Protein AF-H8LNH5-F1 (afdb_monomer)

Secondary structure (DSSP, 8-state):
-HHHHHHHHHHHHT-TTEEEEEEEESSBTTBSSTT-EEEEEEEPPGGGS--HHHHHHHHHHHHTT-TT------PPPSS--S----SSSS------S-HHHHHHHHHHHHHHHTTSTT--S----------

Structure (mmCIF, N/CA/C/O backbone):
data_AF-H8LNH5-F1
#
_entry.id   AF-H8LNH5-F1
#
loop_
_atom_site.group_PDB
_atom_site.id
_atom_site.type_symbol
_atom_site.label_atom_id
_atom_site.label_alt_id
_atom_site.label_comp_id
_atom_site.label_asym_id
_atom_site.label_entity_id
_atom_site.label_seq_id
_atom_site.pdbx_PDB_ins_code
_atom_site.Cartn_x
_atom_site.Cartn_y
_atom_site.Cartn_z
_atom_site.occupancy
_atom_site.B_iso_or_equiv
_atom_site.auth_seq_id
_atom_site.auth_comp_id
_atom_site.auth_asym_id
_atom_site.auth_atom_id
_atom_site.pdbx_PDB_model_num
ATOM 1 N N . MET A 1 1 ? -1.003 16.067 -5.223 1.00 72.50 1 MET A N 1
ATOM 2 C CA . MET A 1 1 ? -0.601 15.120 -4.152 1.00 72.50 1 MET A CA 1
ATOM 3 C C . MET A 1 1 ? -1.179 15.426 -2.766 1.00 72.50 1 MET A C 1
ATOM 5 O O . MET A 1 1 ? -1.704 14.512 -2.143 1.00 72.50 1 MET A O 1
ATOM 9 N N . VAL A 1 2 ? -1.055 16.650 -2.228 1.00 74.12 2 VAL A N 1
ATOM 10 C CA . VAL A 1 2 ? -1.511 16.959 -0.851 1.00 74.12 2 VAL A CA 1
ATOM 11 C C . VAL A 1 2 ? -3.038 16.883 -0.707 1.00 74.12 2 VAL A C 1
ATOM 13 O O . VAL A 1 2 ? -3.531 16.335 0.274 1.00 74.12 2 VAL A O 1
ATOM 16 N N . GLN A 1 3 ? -3.793 17.378 -1.693 1.00 77.56 3 GLN A N 1
ATOM 17 C CA . GLN A 1 3 ? -5.263 17.349 -1.668 1.00 77.56 3 GLN A CA 1
ATOM 18 C C . GLN A 1 3 ? -5.805 15.920 -1.759 1.00 77.56 3 GLN A C 1
ATOM 20 O O . GLN A 1 3 ? -6.733 15.535 -1.055 1.00 77.56 3 GLN A O 1
ATOM 25 N N . GLU A 1 4 ? -5.185 15.110 -2.599 1.00 81.62 4 GLU A N 1
ATOM 26 C CA . GLU A 1 4 ? -5.549 13.729 -2.847 1.00 81.62 4 GLU A CA 1
ATOM 27 C C . GLU A 1 4 ? -5.214 12.864 -1.615 1.00 81.62 4 GLU A C 1
ATOM 29 O O . GLU A 1 4 ? -6.006 12.021 -1.195 1.00 81.62 4 GLU A O 1
ATOM 34 N N . GLN A 1 5 ? -4.098 13.138 -0.932 1.00 77.94 5 GLN A N 1
ATOM 35 C CA . GLN A 1 5 ? -3.768 12.484 0.338 1.00 77.94 5 GLN A CA 1
ATOM 36 C C . GLN A 1 5 ? -4.694 12.910 1.491 1.00 77.94 5 GLN A C 1
ATOM 38 O O . GLN A 1 5 ? -4.969 12.105 2.389 1.00 77.94 5 GLN A O 1
ATOM 43 N N . GLN A 1 6 ? -5.238 14.131 1.456 1.00 82.56 6 GLN A N 1
ATOM 44 C CA . GLN A 1 6 ? -6.265 14.565 2.404 1.00 82.56 6 GLN A CA 1
ATOM 45 C C . GLN A 1 6 ? -7.566 13.772 2.222 1.00 82.56 6 GLN A C 1
ATOM 47 O O . GLN A 1 6 ? -8.120 13.293 3.205 1.00 82.56 6 GLN A O 1
ATOM 52 N N . GLN A 1 7 ? -7.993 13.523 0.979 1.00 83.38 7 GLN A N 1
ATOM 53 C CA . GLN A 1 7 ? -9.172 12.688 0.701 1.00 83.38 7 GLN A CA 1
ATOM 54 C C . GLN A 1 7 ? -9.025 11.272 1.273 1.00 83.38 7 GLN A C 1
ATOM 56 O O . GLN A 1 7 ? -9.971 10.724 1.840 1.00 83.38 7 GLN A O 1
ATOM 61 N N . VAL A 1 8 ? -7.829 10.683 1.171 1.00 84.50 8 VAL A N 1
ATOM 62 C CA . VAL A 1 8 ? -7.539 9.381 1.794 1.00 84.50 8 VAL A CA 1
ATOM 63 C C . VAL A 1 8 ? -7.639 9.483 3.317 1.00 84.50 8 VAL A C 1
ATOM 65 O O . VAL A 1 8 ? -8.266 8.635 3.951 1.00 84.50 8 VAL A O 1
ATOM 68 N N . SER A 1 9 ? -7.071 10.536 3.905 1.00 85.50 9 SER A N 1
ATOM 69 C CA . SER A 1 9 ? -7.086 10.772 5.355 1.00 85.50 9 SER A CA 1
ATOM 70 C C . SER A 1 9 ? -8.511 10.930 5.902 1.00 85.50 9 SER A C 1
ATOM 72 O O . SER A 1 9 ? -8.837 10.357 6.940 1.00 85.50 9 SER A O 1
ATOM 74 N N . ASP A 1 10 ? -9.399 11.604 5.170 1.00 87.12 10 ASP A N 1
ATOM 75 C CA . ASP A 1 10 ? -10.804 11.781 5.556 1.00 87.12 10 ASP A CA 1
ATOM 76 C C . ASP A 1 10 ? -11.577 10.451 5.575 1.00 87.12 10 ASP A C 1
ATOM 78 O O . ASP A 1 10 ? -12.453 10.235 6.418 1.00 87.12 10 ASP A O 1
ATOM 82 N N . VAL A 1 11 ? -11.252 9.527 4.663 1.00 86.75 11 VAL A N 1
ATOM 83 C CA . VAL A 1 11 ? -11.821 8.168 4.655 1.00 86.75 11 VAL A CA 1
ATOM 84 C C . VAL A 1 11 ? -11.320 7.357 5.851 1.00 86.75 11 VAL A C 1
ATOM 86 O O . VAL A 1 11 ? -12.099 6.605 6.445 1.00 86.75 11 VAL A O 1
ATOM 89 N N . LEU A 1 12 ? -10.046 7.516 6.222 1.00 86.94 12 LEU A N 1
ATOM 90 C CA . LEU A 1 12 ? -9.448 6.838 7.374 1.00 86.94 12 LEU A CA 1
ATOM 91 C C . LEU A 1 12 ? -10.035 7.345 8.697 1.00 86.94 12 LEU A C 1
ATOM 93 O O . LEU A 1 12 ? -10.412 6.529 9.535 1.00 86.94 12 LEU A O 1
ATOM 97 N N . LEU A 1 13 ? -10.212 8.661 8.851 1.00 87.38 13 LEU A N 1
ATOM 98 C CA . LEU A 1 13 ? -10.825 9.273 10.040 1.00 87.38 13 LEU A CA 1
ATOM 99 C C . LEU A 1 13 ? -12.251 8.772 10.306 1.00 87.38 13 LEU A C 1
ATOM 101 O O . LEU A 1 13 ? -12.667 8.644 11.453 1.00 87.38 13 LEU A O 1
ATOM 105 N N . LYS A 1 14 ? -13.007 8.458 9.249 1.00 88.69 14 LYS A N 1
ATOM 106 C CA . LYS A 1 14 ? -14.380 7.937 9.355 1.00 88.69 14 LYS A CA 1
ATOM 107 C C . LYS A 1 14 ? -14.445 6.439 9.680 1.00 88.69 14 LYS A C 1
ATOM 109 O O . LYS A 1 14 ? -15.544 5.904 9.820 1.00 88.69 14 LYS A O 1
ATOM 114 N N . ASN A 1 15 ? -13.317 5.728 9.743 1.00 87.31 15 ASN A N 1
ATOM 115 C CA . ASN A 1 15 ? -13.309 4.291 10.007 1.00 87.31 15 ASN A CA 1
ATOM 116 C C . ASN A 1 15 ? -13.227 4.008 11.520 1.00 87.31 15 ASN A C 1
ATOM 118 O O . ASN A 1 15 ? -12.192 4.275 12.128 1.00 87.31 15 ASN A O 1
ATOM 122 N N . PRO A 1 16 ? -14.254 3.389 12.139 1.00 90.06 16 PRO A N 1
ATOM 123 C CA . PRO A 1 16 ? -14.275 3.158 13.584 1.00 90.06 16 PRO A CA 1
ATOM 124 C C . PRO A 1 16 ? -13.214 2.162 14.076 1.00 90.06 16 PRO A C 1
ATOM 126 O O . PRO A 1 16 ? -12.973 2.108 15.280 1.00 90.06 16 PRO A O 1
ATOM 129 N N . ASN A 1 17 ? -12.588 1.387 13.181 1.00 90.88 17 ASN A N 1
ATOM 130 C CA . ASN A 1 17 ? -11.559 0.395 13.515 1.00 90.88 17 ASN A CA 1
ATOM 131 C C . ASN A 1 17 ? -10.144 0.992 13.640 1.00 90.88 17 ASN A C 1
ATOM 133 O O . ASN A 1 17 ? -9.224 0.295 14.078 1.00 90.88 17 ASN A O 1
ATOM 137 N N . ILE A 1 18 ? -9.958 2.243 13.212 1.00 91.12 18 ILE A N 1
ATOM 138 C CA . ILE A 1 18 ? -8.672 2.946 13.227 1.00 91.12 18 ILE A CA 1
ATOM 139 C C . ILE A 1 18 ? -8.558 3.734 14.531 1.00 91.12 18 ILE A C 1
ATOM 141 O O . ILE A 1 18 ? -9.519 4.367 14.964 1.00 91.12 18 ILE A O 1
ATOM 145 N N . ASP A 1 19 ? -7.393 3.651 15.166 1.00 91.31 19 ASP A N 1
ATOM 146 C CA . ASP A 1 19 ? -7.063 4.417 16.367 1.00 91.31 19 ASP A CA 1
ATOM 147 C C . ASP A 1 19 ? -6.354 5.721 15.991 1.00 91.31 19 ASP A C 1
ATOM 149 O O . ASP A 1 19 ? -6.793 6.817 16.329 1.00 91.31 19 ASP A O 1
ATOM 153 N N . SER A 1 20 ? -5.289 5.601 15.201 1.00 88.19 20 SER A N 1
ATOM 154 C CA . SER A 1 20 ? -4.485 6.725 14.730 1.00 88.19 20 SER A CA 1
ATOM 155 C C . SER A 1 20 ? -3.842 6.400 13.382 1.00 88.19 20 SER A C 1
ATOM 157 O O . SER A 1 20 ? -3.758 5.242 12.970 1.00 88.19 20 SER A O 1
ATOM 159 N N . PHE A 1 21 ? -3.399 7.420 12.652 1.00 89.44 21 PHE A N 1
ATOM 160 C CA . PHE A 1 21 ? -2.596 7.231 11.447 1.00 89.44 21 PHE A CA 1
ATOM 161 C C . PHE A 1 21 ? -1.570 8.350 11.296 1.00 89.44 21 PHE A C 1
ATOM 163 O O . PHE A 1 21 ? -1.772 9.473 11.752 1.00 89.44 21 PHE A O 1
ATOM 170 N N . PHE A 1 22 ? -0.469 8.034 10.627 1.00 86.75 22 PHE A N 1
ATOM 171 C CA . PHE A 1 22 ? 0.580 8.972 10.259 1.00 86.75 22 PHE A CA 1
ATOM 172 C C . PHE A 1 22 ? 0.657 9.063 8.738 1.00 86.75 22 PHE A C 1
ATOM 174 O O . PHE A 1 22 ? 0.638 8.040 8.058 1.00 86.75 22 PHE A O 1
ATOM 181 N N . SER A 1 23 ? 0.751 10.278 8.204 1.00 85.50 23 SER A N 1
ATOM 182 C CA . SER A 1 23 ? 0.699 10.553 6.768 1.00 85.50 23 SER A CA 1
ATOM 183 C C . SER A 1 23 ? 1.952 11.310 6.337 1.00 85.50 23 SER A C 1
ATOM 185 O O . SER A 1 23 ? 2.259 12.362 6.891 1.00 85.50 23 SER A O 1
ATOM 187 N N . ALA A 1 24 ? 2.671 10.780 5.349 1.00 83.00 24 ALA A N 1
ATOM 188 C CA . ALA A 1 24 ? 3.846 11.408 4.754 1.00 83.00 24 ALA A CA 1
ATOM 189 C C . ALA A 1 24 ? 3.658 11.545 3.240 1.00 83.00 24 ALA A C 1
ATOM 191 O O . ALA A 1 24 ? 3.299 10.572 2.570 1.00 83.00 24 ALA A O 1
ATOM 192 N N . VAL A 1 25 ? 3.910 12.741 2.703 1.00 81.88 25 VAL A N 1
ATOM 193 C CA . VAL A 1 25 ? 3.799 13.069 1.270 1.00 81.88 25 VAL A CA 1
ATOM 194 C C . VAL A 1 25 ? 5.178 13.469 0.754 1.00 81.88 25 VAL A C 1
ATOM 196 O O . VAL A 1 25 ? 5.890 14.208 1.430 1.00 81.88 25 VAL A O 1
ATOM 199 N N . GLY A 1 26 ? 5.542 13.035 -0.449 1.00 76.19 26 GLY A N 1
ATOM 200 C CA . GLY A 1 26 ? 6.811 13.392 -1.074 1.00 76.19 26 GLY A CA 1
ATOM 201 C C . GLY A 1 26 ? 7.981 12.530 -0.601 1.00 76.19 26 GLY A C 1
ATOM 202 O O . GLY A 1 26 ? 7.786 11.501 0.050 1.00 76.19 26 GLY A O 1
ATOM 203 N N . VAL A 1 27 ? 9.199 12.935 -0.970 1.00 71.44 27 VAL A N 1
ATOM 204 C CA . VAL A 1 27 ? 10.431 12.161 -0.745 1.00 71.44 27 VAL A CA 1
ATOM 205 C C . VAL A 1 27 ? 10.655 11.942 0.754 1.00 71.44 27 VAL A C 1
ATOM 207 O O . VAL A 1 27 ? 10.721 12.890 1.531 1.00 71.44 27 VAL A O 1
ATOM 210 N N . SER A 1 28 ? 10.759 10.680 1.167 1.00 71.69 28 SER A N 1
ATOM 211 C CA . SER A 1 28 ? 11.006 10.266 2.554 1.00 71.69 28 SER A CA 1
ATOM 212 C C . SER A 1 28 ? 11.730 8.919 2.565 1.00 71.69 28 SER A C 1
ATOM 214 O O . SER A 1 28 ? 11.867 8.289 1.521 1.00 71.69 28 SER A O 1
ATOM 216 N N . GLY A 1 29 ? 12.137 8.413 3.734 1.00 67.06 29 GLY A N 1
ATOM 217 C CA . GLY A 1 29 ? 12.797 7.100 3.833 1.00 67.06 29 GLY A CA 1
ATOM 218 C C . GLY A 1 29 ? 12.014 5.925 3.215 1.00 67.06 29 GLY A C 1
ATOM 219 O O . GLY A 1 29 ? 12.614 4.902 2.909 1.00 67.06 29 GLY A O 1
ATOM 220 N N . ARG A 1 30 ? 10.694 6.063 3.002 1.00 65.12 30 ARG A N 1
ATOM 221 C CA . ARG A 1 30 ? 9.838 5.065 2.324 1.00 65.12 30 ARG A CA 1
ATOM 222 C C . ARG A 1 30 ? 9.353 5.483 0.930 1.00 65.12 30 ARG A C 1
ATOM 224 O O . ARG A 1 30 ? 8.791 4.652 0.226 1.00 65.12 30 ARG A O 1
ATOM 231 N N . ASN A 1 31 ? 9.542 6.743 0.538 1.00 72.75 31 ASN A N 1
ATOM 232 C CA . ASN A 1 31 ? 9.045 7.295 -0.724 1.00 72.75 31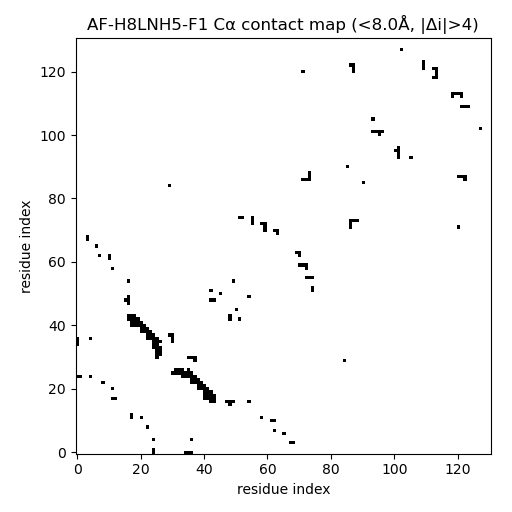 ASN A CA 1
ATOM 233 C C . ASN A 1 31 ? 10.226 7.784 -1.566 1.00 72.75 31 ASN A C 1
ATOM 235 O O . ASN A 1 31 ? 10.888 8.754 -1.199 1.00 72.75 31 ASN A O 1
ATOM 239 N N . SER A 1 32 ? 10.452 7.176 -2.728 1.00 73.75 32 SER A N 1
ATOM 240 C CA . SER A 1 32 ? 11.575 7.542 -3.606 1.00 73.75 32 SER A CA 1
ATOM 241 C C . SER A 1 32 ? 11.265 8.717 -4.540 1.00 73.75 32 SER A C 1
ATOM 243 O O . SER A 1 32 ? 12.159 9.193 -5.231 1.00 73.75 32 SER A O 1
ATOM 245 N N . ALA A 1 33 ? 10.013 9.185 -4.594 1.00 74.94 33 ALA A N 1
ATOM 246 C CA . ALA A 1 33 ? 9.583 10.232 -5.519 1.00 74.94 33 ALA A CA 1
ATOM 247 C C . ALA A 1 33 ? 8.578 11.213 -4.894 1.00 74.94 33 ALA A C 1
ATOM 249 O O . ALA A 1 33 ? 7.837 10.880 -3.969 1.00 74.94 33 ALA A O 1
ATOM 250 N N . VAL A 1 34 ? 8.523 12.428 -5.448 1.00 78.12 34 VAL A N 1
ATOM 251 C CA . VAL A 1 34 ? 7.648 13.524 -4.983 1.00 78.12 34 VAL A CA 1
ATOM 252 C C . VAL A 1 34 ? 6.159 13.211 -5.202 1.00 78.12 34 VAL A C 1
ATOM 254 O O . VAL A 1 34 ? 5.300 13.689 -4.467 1.00 78.12 34 VAL A O 1
ATOM 257 N N . ASN A 1 35 ? 5.846 12.354 -6.177 1.00 78.06 35 ASN A N 1
ATOM 258 C CA . ASN A 1 35 ? 4.493 11.881 -6.473 1.00 78.06 35 ASN A CA 1
ATOM 259 C C . ASN A 1 35 ? 4.084 10.633 -5.666 1.00 78.06 35 ASN A C 1
ATOM 261 O O . ASN A 1 35 ? 3.131 9.948 -6.035 1.00 78.06 35 ASN A O 1
ATOM 265 N N . GLN A 1 36 ? 4.794 10.313 -4.582 1.00 80.31 36 GLN A N 1
ATOM 266 C CA . GLN A 1 36 ? 4.467 9.199 -3.694 1.00 80.31 36 GLN A CA 1
ATOM 267 C C . GLN A 1 36 ? 4.069 9.702 -2.307 1.00 80.31 36 GLN A C 1
ATOM 269 O O . GLN A 1 36 ? 4.583 10.704 -1.812 1.00 80.31 36 GLN A O 1
ATOM 274 N N . GLY A 1 37 ? 3.143 8.981 -1.680 1.00 82.88 37 GLY A N 1
ATOM 275 C CA . GLY A 1 37 ? 2.725 9.194 -0.303 1.00 82.88 37 GLY A CA 1
ATOM 276 C C . GLY A 1 37 ? 2.648 7.859 0.427 1.00 82.88 37 GLY A C 1
ATOM 277 O O . GLY A 1 37 ? 2.291 6.843 -0.169 1.00 82.88 37 GLY A O 1
ATOM 278 N N . THR A 1 38 ? 2.980 7.869 1.714 1.00 85.50 38 THR A N 1
ATOM 279 C CA . THR A 1 38 ? 2.862 6.709 2.601 1.00 85.50 38 THR A CA 1
ATOM 280 C C . THR A 1 38 ? 1.988 7.085 3.787 1.00 85.50 38 THR A C 1
ATOM 282 O O . THR A 1 38 ? 2.198 8.125 4.410 1.00 85.50 38 THR A O 1
ATOM 285 N N . ILE A 1 39 ? 1.032 6.215 4.117 1.00 87.00 39 ILE A N 1
ATOM 286 C CA . ILE A 1 39 ? 0.233 6.315 5.338 1.00 87.00 39 ILE A CA 1
ATOM 287 C C . ILE A 1 39 ? 0.469 5.066 6.185 1.00 87.00 39 ILE A C 1
ATOM 289 O O . ILE A 1 39 ? 0.339 3.941 5.706 1.00 87.00 39 ILE A O 1
ATOM 293 N N . LEU A 1 40 ? 0.821 5.275 7.448 1.00 88.06 40 LEU A N 1
ATOM 294 C CA . LEU A 1 40 ? 0.934 4.250 8.480 1.00 88.06 40 LEU A CA 1
ATOM 295 C C . LEU A 1 40 ? -0.335 4.285 9.325 1.00 88.06 40 LEU A C 1
ATOM 297 O O . LEU A 1 40 ? -0.664 5.329 9.876 1.00 88.06 40 LEU A O 1
ATOM 301 N N . ILE A 1 41 ? -1.046 3.164 9.417 1.00 89.31 41 ILE A N 1
ATOM 302 C CA . ILE A 1 41 ? -2.323 3.074 10.130 1.00 89.31 41 ILE A CA 1
ATOM 303 C C . ILE A 1 41 ? -2.129 2.227 11.386 1.00 89.31 41 ILE A C 1
ATOM 305 O O . ILE A 1 41 ? -1.732 1.066 11.295 1.00 89.31 41 ILE A O 1
ATOM 309 N N . SER A 1 42 ? -2.472 2.794 12.537 1.00 90.38 42 SER A N 1
ATOM 310 C CA . SER A 1 42 ? -2.585 2.089 13.809 1.00 90.38 42 SER A CA 1
ATOM 311 C C . SER A 1 42 ? -4.043 1.706 14.032 1.00 90.38 42 SER A C 1
ATOM 313 O O . SER A 1 42 ? -4.939 2.552 14.083 1.00 90.38 42 SER A O 1
ATOM 315 N N . LEU A 1 43 ? -4.299 0.405 14.131 1.00 90.50 43 LEU A N 1
ATOM 316 C CA . LEU A 1 43 ? -5.632 -0.118 14.408 1.00 90.50 43 LEU A CA 1
ATOM 317 C C . LEU A 1 43 ? -5.909 -0.115 15.913 1.00 90.50 43 LEU A C 1
ATOM 319 O O . LEU A 1 43 ? -4.991 -0.289 16.713 1.00 90.50 43 LEU A O 1
ATOM 323 N N . LYS A 1 44 ? -7.188 -0.009 16.285 1.00 91.25 44 LYS A N 1
ATOM 324 C CA . LYS A 1 44 ? -7.636 -0.165 17.677 1.00 91.25 44 LYS A CA 1
ATOM 325 C C . LYS A 1 44 ? -7.249 -1.529 18.277 1.00 91.25 44 LYS A C 1
ATOM 327 O O . LYS A 1 44 ? -6.930 -2.464 17.530 1.00 91.25 44 LYS A O 1
ATOM 332 N N . PRO A 1 45 ? -7.304 -1.686 19.611 1.00 90.75 45 PRO A N 1
ATOM 333 C CA . PRO A 1 45 ? -7.158 -2.983 20.271 1.00 90.75 45 PRO A CA 1
ATOM 334 C C . PRO A 1 45 ? -8.044 -4.074 19.646 1.00 90.75 45 PRO A C 1
ATOM 336 O O . PRO A 1 45 ? -9.130 -3.791 19.139 1.00 90.75 45 PRO A O 1
ATOM 339 N N . ARG A 1 46 ? -7.553 -5.323 19.605 1.00 86.38 46 ARG A N 1
ATOM 340 C CA . ARG A 1 46 ? -8.135 -6.424 18.803 1.00 86.38 46 ARG A CA 1
ATOM 341 C C . ARG A 1 46 ? -9.588 -6.756 19.165 1.00 86.38 46 ARG A C 1
ATOM 343 O O . ARG A 1 46 ? -10.320 -7.219 18.295 1.00 86.38 46 ARG A O 1
ATOM 350 N N . ASP A 1 47 ? -9.961 -6.525 20.413 1.00 90.69 47 ASP A N 1
ATOM 351 C CA . ASP A 1 47 ? -11.285 -6.681 21.021 1.00 90.69 47 ASP A CA 1
ATOM 352 C C . ASP A 1 47 ? -12.290 -5.595 20.597 1.00 90.69 47 ASP A C 1
ATOM 354 O O . ASP A 1 47 ? -13.495 -5.818 20.653 1.00 90.69 47 ASP A O 1
ATOM 358 N N . GLN A 1 48 ? -11.813 -4.446 20.114 1.00 88.56 48 GLN A N 1
ATOM 359 C CA . GLN A 1 48 ? -12.637 -3.286 19.746 1.00 88.56 48 GLN A CA 1
ATOM 360 C C . GLN A 1 48 ? -12.771 -3.091 18.229 1.00 88.56 48 GLN A C 1
ATOM 362 O O . GLN A 1 48 ? -13.244 -2.049 17.769 1.00 88.56 48 GLN A O 1
ATOM 367 N N . ARG A 1 49 ? -12.323 -4.064 17.426 1.00 91.00 49 ARG A N 1
ATOM 368 C CA . ARG A 1 49 ? -12.330 -3.972 15.961 1.00 91.00 49 ARG A CA 1
ATOM 369 C C . ARG A 1 49 ? -12.486 -5.316 15.266 1.00 91.00 49 ARG A C 1
ATOM 371 O O . ARG A 1 49 ? -12.166 -6.378 15.801 1.00 91.00 49 ARG A O 1
ATOM 378 N N . ILE A 1 50 ? -12.859 -5.250 13.994 1.00 91.19 50 ILE A N 1
ATOM 379 C CA . ILE A 1 50 ? -12.831 -6.413 13.102 1.00 91.19 50 ILE A CA 1
ATOM 380 C C . ILE A 1 50 ? -11.386 -6.842 12.766 1.00 91.19 50 ILE A C 1
ATOM 382 O O . ILE A 1 50 ? -10.401 -6.161 13.084 1.00 91.19 50 ILE A O 1
ATOM 386 N N . GLY A 1 51 ? -11.245 -8.019 12.143 1.00 88.25 51 GLY A N 1
ATOM 387 C CA . GLY A 1 51 ? -9.947 -8.544 11.695 1.00 88.25 51 GLY A CA 1
ATOM 388 C C . GLY A 1 51 ? -9.209 -7.564 10.782 1.00 88.25 51 GLY A 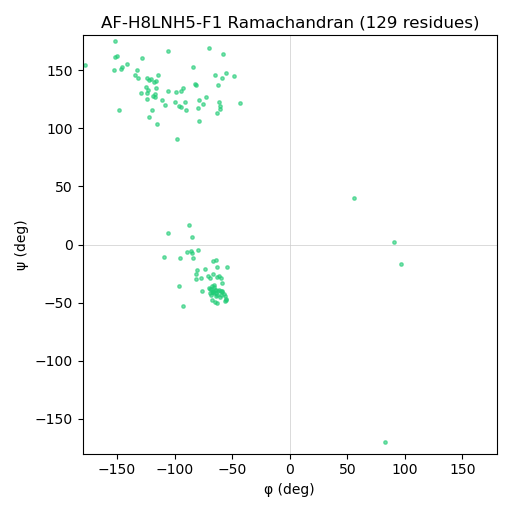C 1
ATOM 389 O O . GLY A 1 51 ? -9.844 -6.818 10.042 1.00 88.25 51 GLY A O 1
ATOM 390 N N . ALA A 1 52 ? -7.873 -7.553 10.838 1.00 86.69 52 ALA A N 1
ATOM 391 C CA . ALA A 1 52 ? -7.069 -6.611 10.054 1.00 86.69 52 ALA A CA 1
ATOM 392 C C . ALA A 1 52 ? -7.357 -6.735 8.549 1.00 86.69 52 ALA A C 1
ATOM 394 O O . ALA A 1 52 ? -7.574 -5.722 7.894 1.00 86.69 52 ALA A O 1
ATOM 395 N N . ASP A 1 53 ? -7.480 -7.960 8.034 1.00 87.25 53 ASP A N 1
ATOM 396 C CA . ASP A 1 53 ? -7.786 -8.204 6.619 1.00 87.25 53 ASP A CA 1
ATOM 397 C C . ASP A 1 53 ? -9.170 -7.664 6.228 1.00 87.25 53 ASP A C 1
ATOM 399 O O . ASP A 1 53 ? -9.313 -7.000 5.206 1.00 87.25 53 ASP A O 1
ATOM 403 N N . ALA A 1 54 ? -10.170 -7.812 7.104 1.00 88.75 54 ALA A N 1
ATOM 404 C CA . ALA A 1 54 ? -11.498 -7.241 6.886 1.00 88.75 54 ALA A CA 1
ATOM 405 C C . ALA A 1 54 ? -11.486 -5.699 6.900 1.00 88.75 54 ALA A C 1
ATOM 407 O O . ALA A 1 54 ? -12.198 -5.069 6.117 1.00 88.75 54 ALA A O 1
ATOM 408 N N . VAL A 1 55 ? -10.661 -5.070 7.751 1.00 89.81 55 VAL A N 1
ATOM 409 C CA . VAL A 1 55 ? -10.447 -3.611 7.707 1.00 89.81 55 VAL A CA 1
ATOM 410 C C . VAL A 1 55 ? -9.803 -3.208 6.379 1.00 89.81 55 VAL A C 1
ATOM 412 O O . VAL A 1 55 ? -10.229 -2.229 5.766 1.00 89.81 55 VAL A O 1
ATOM 415 N N . ILE A 1 56 ? -8.803 -3.962 5.919 1.00 88.06 56 ILE A N 1
ATOM 416 C CA . ILE A 1 56 ? -8.110 -3.707 4.653 1.00 88.06 56 ILE A CA 1
ATOM 417 C C . ILE A 1 56 ? -9.086 -3.789 3.479 1.00 88.06 56 ILE A C 1
ATOM 419 O O . ILE A 1 56 ? -9.083 -2.891 2.640 1.00 88.06 56 ILE A O 1
ATOM 423 N N . ASP A 1 57 ? -9.953 -4.796 3.434 1.00 88.69 57 ASP A N 1
ATOM 424 C CA . ASP A 1 57 ? -10.929 -4.947 2.352 1.00 88.69 57 ASP A CA 1
ATOM 425 C C . ASP A 1 57 ? -11.985 -3.831 2.361 1.00 88.69 57 ASP A C 1
ATOM 427 O O . ASP A 1 57 ? -12.296 -3.264 1.308 1.00 88.69 57 ASP A O 1
ATOM 431 N N . GLN A 1 58 ? -12.459 -3.414 3.543 1.00 89.56 58 GLN A N 1
ATOM 432 C CA . GLN A 1 58 ? -13.333 -2.241 3.673 1.00 89.56 58 GLN A CA 1
ATOM 433 C C . GLN A 1 58 ? -12.667 -0.963 3.153 1.00 89.56 58 GLN A C 1
ATOM 435 O O . GLN A 1 58 ? -13.302 -0.159 2.467 1.00 89.56 58 GLN A O 1
ATOM 440 N N . LEU A 1 59 ? -11.394 -0.754 3.489 1.00 88.00 59 LEU A N 1
ATOM 441 C CA . LEU A 1 59 ? -10.647 0.415 3.043 1.00 88.00 59 LEU A CA 1
ATOM 442 C C . LEU A 1 59 ? -10.362 0.362 1.541 1.00 88.00 59 LEU A C 1
ATOM 444 O O . LEU A 1 59 ? -10.546 1.371 0.868 1.00 88.00 59 LEU A O 1
ATOM 448 N N . ARG A 1 60 ? -9.996 -0.801 0.988 1.00 86.88 60 ARG A N 1
ATOM 449 C CA . ARG A 1 60 ? -9.803 -0.989 -0.460 1.00 86.88 60 ARG A CA 1
ATOM 450 C C . ARG A 1 60 ? -11.055 -0.606 -1.236 1.00 86.88 60 ARG A C 1
ATOM 452 O O . ARG A 1 60 ? -10.960 0.181 -2.172 1.00 86.88 60 ARG A O 1
ATOM 459 N N . SER A 1 61 ? -12.228 -1.087 -0.818 1.00 86.38 61 SER A N 1
ATOM 460 C CA . SER A 1 61 ? -13.489 -0.745 -1.487 1.00 86.38 61 SER A CA 1
ATOM 461 C C . SER A 1 61 ? -13.755 0.763 -1.496 1.00 86.38 61 SER A C 1
ATOM 463 O O . SER A 1 61 ? -14.211 1.284 -2.507 1.00 86.38 61 SER A O 1
ATOM 465 N N . LYS A 1 62 ? -13.467 1.467 -0.394 1.00 85.12 62 LYS A N 1
ATOM 466 C CA . LYS A 1 62 ? -13.715 2.914 -0.273 1.00 85.12 62 LYS A CA 1
ATOM 467 C C . LYS A 1 62 ? -12.685 3.758 -1.023 1.00 85.12 62 LYS A C 1
ATOM 469 O O . LYS A 1 62 ? -13.040 4.758 -1.636 1.00 85.12 62 LYS A O 1
ATOM 474 N N . LEU A 1 63 ? -11.414 3.367 -0.968 1.00 85.69 63 LEU A N 1
ATOM 475 C CA . LEU A 1 63 ? -10.306 4.137 -1.537 1.00 85.69 63 LEU A CA 1
ATOM 476 C C . LEU A 1 63 ? -10.150 3.914 -3.044 1.00 85.69 63 LEU A C 1
ATOM 478 O O . LEU A 1 63 ? -9.701 4.821 -3.737 1.00 85.69 63 LEU A O 1
ATOM 482 N N . ASN A 1 64 ? -10.594 2.769 -3.575 1.00 81.69 64 ASN A N 1
ATOM 483 C CA . ASN A 1 64 ? -10.618 2.512 -5.019 1.00 81.69 64 ASN A CA 1
ATOM 484 C C . ASN A 1 64 ? -11.559 3.451 -5.795 1.00 81.69 64 ASN A C 1
ATOM 486 O O . ASN A 1 64 ? -11.514 3.472 -7.020 1.00 81.69 64 ASN A O 1
ATOM 490 N N . HIS A 1 65 ? -12.435 4.194 -5.112 1.00 79.69 65 HIS A N 1
ATOM 491 C CA . HIS A 1 65 ? -13.339 5.166 -5.738 1.00 79.69 65 HIS A CA 1
ATOM 492 C C . HIS A 1 65 ? -12.717 6.566 -5.863 1.00 79.69 65 HIS A C 1
ATOM 494 O O . HIS A 1 65 ? -13.320 7.448 -6.471 1.00 79.69 65 HIS A O 1
ATOM 500 N N . LEU A 1 66 ? -11.525 6.790 -5.298 1.00 80.31 66 LEU A N 1
ATOM 501 C CA . LEU A 1 66 ? -10.834 8.072 -5.395 1.00 80.31 66 LEU A CA 1
ATOM 502 C C . LEU A 1 66 ? -10.150 8.208 -6.759 1.00 80.31 66 LEU A C 1
ATOM 504 O O . LEU A 1 66 ? -9.332 7.379 -7.157 1.00 80.31 66 LEU A O 1
ATOM 508 N N . VAL A 1 67 ? -10.482 9.278 -7.478 1.00 75.31 67 VAL A N 1
ATOM 509 C CA . VAL A 1 67 ? -9.914 9.586 -8.796 1.00 75.31 67 VAL A CA 1
ATOM 510 C C . VAL A 1 67 ? -8.562 10.284 -8.624 1.00 75.31 67 VAL A C 1
ATOM 512 O O . VAL A 1 67 ? -8.418 11.161 -7.778 1.00 75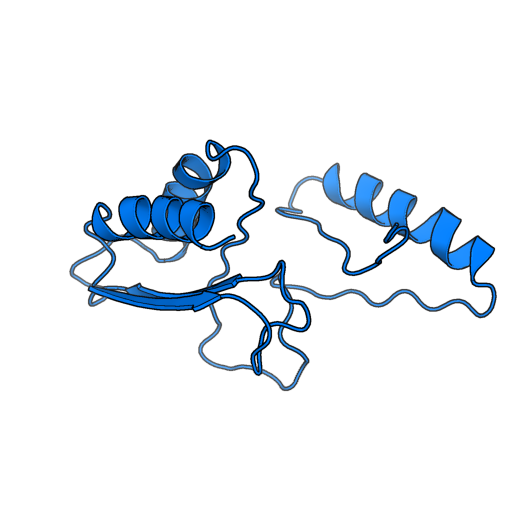.31 67 VAL A O 1
ATOM 515 N N . GLY A 1 68 ? -7.568 9.913 -9.438 1.00 77.38 68 GLY A N 1
ATOM 516 C CA . GLY A 1 68 ? -6.238 10.546 -9.436 1.00 77.38 68 GLY A CA 1
ATOM 517 C C . GLY A 1 68 ? -5.212 9.908 -8.494 1.00 77.38 68 GLY A C 1
ATOM 518 O O . GLY A 1 68 ? -4.073 10.361 -8.431 1.00 77.38 68 GLY A O 1
ATOM 519 N N . LEU A 1 69 ? -5.579 8.826 -7.801 1.00 78.88 69 LEU A N 1
ATOM 520 C CA . LEU A 1 69 ? -4.712 8.096 -6.878 1.00 78.88 69 LEU A CA 1
ATOM 521 C C . LEU A 1 69 ? -4.797 6.598 -7.136 1.00 78.88 69 LEU A C 1
ATOM 523 O O . LEU A 1 69 ? -5.850 6.071 -7.487 1.00 78.88 69 LEU A O 1
ATOM 527 N N . ARG A 1 70 ? -3.709 5.883 -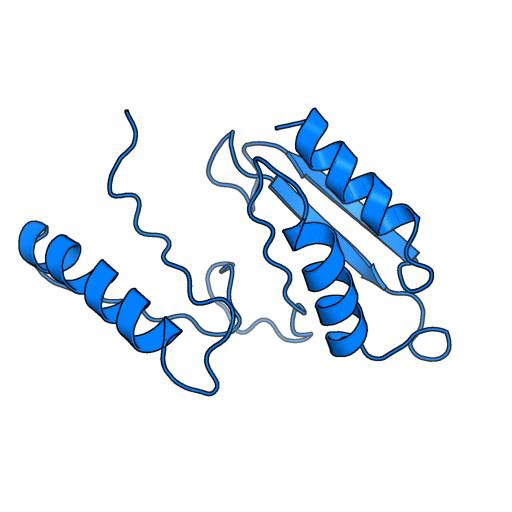6.856 1.00 80.69 70 ARG A N 1
ATOM 528 C CA . ARG A 1 70 ? -3.758 4.430 -6.693 1.00 80.69 70 ARG A CA 1
ATOM 529 C C . ARG A 1 70 ? -3.239 4.074 -5.311 1.00 80.69 70 ARG A C 1
ATOM 531 O O . ARG A 1 70 ? -2.052 4.233 -5.034 1.00 80.69 70 ARG A O 1
ATOM 538 N N . VAL A 1 71 ? -4.146 3.627 -4.446 1.00 83.25 71 VAL A N 1
ATOM 539 C CA . VAL A 1 71 ? -3.836 3.311 -3.052 1.00 83.25 71 VAL A CA 1
ATOM 540 C C . VAL A 1 71 ? -3.628 1.812 -2.899 1.00 83.25 71 VAL A C 1
ATOM 542 O O . VAL A 1 71 ? -4.452 1.011 -3.331 1.00 83.25 71 VAL A O 1
ATOM 545 N N . TYR A 1 72 ? -2.532 1.438 -2.246 1.00 83.56 72 TYR A N 1
ATOM 546 C CA . TYR A 1 72 ? -2.222 0.055 -1.914 1.00 83.56 72 TYR A CA 1
ATOM 547 C C . TYR A 1 72 ? -2.172 -0.085 -0.399 1.00 83.56 72 TYR A C 1
ATOM 549 O O . TYR A 1 72 ? -1.470 0.668 0.274 1.00 83.56 72 TYR A O 1
ATOM 557 N N . ILE A 1 73 ? -2.933 -1.040 0.132 1.00 84.62 73 ILE A N 1
ATOM 558 C CA . ILE A 1 73 ? -3.003 -1.305 1.569 1.00 84.62 73 ILE A CA 1
ATOM 559 C C . ILE A 1 73 ? -2.488 -2.712 1.828 1.00 84.62 73 ILE A C 1
ATOM 561 O O . ILE A 1 73 ? -2.944 -3.679 1.201 1.00 84.62 73 ILE A O 1
ATOM 565 N N . GLN A 1 74 ? -1.563 -2.797 2.779 1.00 81.38 74 GLN A N 1
ATOM 566 C CA . GLN A 1 74 ? -0.932 -4.028 3.224 1.00 81.38 74 GLN A CA 1
ATOM 567 C C . GLN A 1 74 ? -0.938 -4.117 4.747 1.00 81.38 74 GLN A C 1
ATOM 569 O O . GLN A 1 74 ? -0.773 -3.110 5.438 1.00 81.38 74 GLN A O 1
ATOM 574 N N . ASN A 1 75 ? -1.132 -5.333 5.255 1.00 83.00 75 ASN A N 1
ATOM 575 C CA . ASN A 1 75 ? -0.928 -5.643 6.661 1.00 83.00 75 ASN A CA 1
ATOM 576 C C . ASN A 1 75 ? 0.575 -5.833 6.880 1.00 83.00 75 ASN A C 1
ATOM 578 O O . ASN A 1 75 ? 1.171 -6.714 6.261 1.00 83.00 75 ASN A O 1
ATOM 582 N N . VAL A 1 76 ? 1.198 -4.991 7.703 1.00 72.88 76 VAL A N 1
ATOM 583 C CA . VAL A 1 76 ? 2.636 -5.109 7.968 1.00 72.88 76 VAL A CA 1
ATOM 584 C C . VAL A 1 76 ? 2.843 -6.296 8.916 1.00 72.88 76 VAL A C 1
ATOM 586 O O . VAL A 1 76 ? 2.271 -6.287 10.008 1.00 72.88 76 VAL A O 1
ATOM 589 N N . PRO A 1 77 ? 3.617 -7.327 8.531 1.00 67.50 77 PRO A N 1
ATOM 590 C CA . PRO A 1 77 ? 3.860 -8.469 9.401 1.00 67.50 77 PRO A CA 1
ATOM 591 C C . PRO A 1 77 ? 4.643 -8.040 10.648 1.00 67.50 77 PRO A C 1
ATOM 593 O O . PRO A 1 77 ? 5.508 -7.170 10.583 1.00 67.50 77 PRO A O 1
ATOM 596 N N . THR A 1 78 ? 4.368 -8.678 11.790 1.00 65.75 78 THR A N 1
ATOM 597 C CA . THR A 1 78 ? 5.076 -8.429 13.062 1.00 65.75 78 THR A CA 1
ATOM 598 C C . THR A 1 78 ? 6.570 -8.749 12.974 1.00 65.75 78 THR A C 1
ATOM 600 O O . THR A 1 78 ? 7.371 -8.166 13.697 1.00 65.75 78 THR A O 1
ATOM 603 N N . ILE A 1 79 ? 6.942 -9.665 12.077 1.00 60.84 79 ILE A N 1
ATOM 604 C CA . ILE A 1 79 ? 8.324 -10.034 11.784 1.00 60.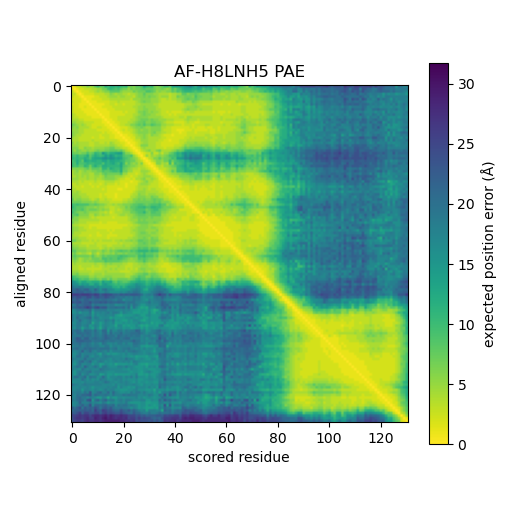84 79 ILE A CA 1
ATOM 605 C C . ILE A 1 79 ? 8.601 -9.616 10.341 1.00 60.84 79 ILE A C 1
ATOM 607 O O . ILE A 1 79 ? 8.151 -10.267 9.398 1.00 60.84 79 ILE A O 1
ATOM 611 N N . THR A 1 80 ? 9.328 -8.518 10.163 1.00 50.91 80 THR A N 1
ATOM 612 C CA . THR A 1 80 ? 9.964 -8.183 8.887 1.00 50.91 80 THR A CA 1
ATOM 613 C C . THR A 1 80 ? 11.233 -9.014 8.760 1.00 50.91 80 THR A C 1
ATOM 615 O O . THR A 1 80 ? 12.208 -8.762 9.460 1.00 50.91 80 THR A O 1
ATOM 618 N N . ILE A 1 81 ? 11.206 -10.027 7.896 1.00 55.72 81 ILE A N 1
ATOM 619 C CA . ILE A 1 81 ? 12.425 -10.687 7.418 1.00 55.72 81 ILE A CA 1
ATOM 620 C C . ILE A 1 81 ? 13.085 -9.694 6.453 1.00 55.72 81 ILE A C 1
ATOM 622 O O . ILE A 1 81 ? 12.396 -9.176 5.575 1.00 55.72 81 ILE A O 1
ATOM 626 N N . ASP A 1 82 ? 14.364 -9.380 6.668 1.00 49.34 82 ASP A N 1
ATOM 627 C CA . ASP A 1 82 ? 15.105 -8.337 5.947 1.00 49.34 82 ASP A CA 1
ATOM 628 C C . ASP A 1 82 ? 14.842 -8.340 4.431 1.00 49.34 82 ASP A C 1
ATOM 630 O O . ASP A 1 82 ? 15.072 -9.328 3.732 1.00 49.34 82 ASP A O 1
ATOM 634 N N . GLY A 1 83 ? 14.361 -7.202 3.926 1.00 59.00 83 GLY A N 1
ATOM 635 C CA . GLY A 1 83 ? 14.061 -6.963 2.518 1.00 59.00 83 GLY A CA 1
ATOM 636 C C . GLY A 1 83 ? 13.568 -5.526 2.296 1.00 59.00 83 GLY A C 1
ATOM 637 O O . GLY A 1 83 ? 13.055 -4.901 3.230 1.00 59.00 83 GLY A O 1
ATOM 638 N N . PRO A 1 84 ? 13.739 -4.952 1.090 1.00 58.22 84 PRO A N 1
ATOM 639 C CA . PRO A 1 84 ? 13.236 -3.616 0.788 1.00 58.22 84 PRO A CA 1
ATOM 640 C C . PRO A 1 84 ? 11.715 -3.551 0.988 1.00 58.22 84 PRO A C 1
ATOM 642 O O . PRO A 1 84 ? 10.994 -4.500 0.688 1.00 58.22 84 PRO A O 1
ATOM 645 N N . ALA A 1 85 ? 11.211 -2.422 1.490 1.00 57.59 85 ALA A N 1
ATOM 646 C CA . ALA A 1 85 ? 9.775 -2.220 1.654 1.00 57.59 85 ALA A CA 1
ATOM 647 C C . ALA A 1 85 ? 9.086 -2.246 0.280 1.00 57.59 85 ALA A C 1
ATOM 649 O O . ALA A 1 85 ? 9.292 -1.355 -0.544 1.00 57.59 85 ALA A O 1
ATOM 650 N N . THR A 1 86 ? 8.257 -3.256 0.032 1.00 63.72 86 THR A N 1
ATOM 651 C CA . THR A 1 86 ? 7.507 -3.391 -1.219 1.00 63.72 86 THR A CA 1
ATOM 652 C C . THR A 1 86 ? 6.030 -3.050 -1.024 1.00 63.72 86 THR A C 1
ATOM 654 O O . THR A 1 86 ? 5.531 -2.900 0.093 1.00 63.72 86 THR A O 1
ATOM 657 N N . LYS A 1 87 ? 5.313 -2.869 -2.139 1.00 66.25 87 LYS A N 1
ATOM 658 C CA . LYS A 1 87 ? 3.867 -2.573 -2.167 1.00 66.25 87 LYS A CA 1
ATOM 659 C C . LYS A 1 87 ? 3.003 -3.843 -2.098 1.00 66.25 87 LYS A C 1
ATOM 661 O O . LYS A 1 87 ? 1.794 -3.774 -2.323 1.00 66.25 87 LYS A O 1
ATOM 666 N N . SER A 1 88 ? 3.610 -5.009 -1.884 1.00 75.06 88 SER A N 1
ATOM 667 C CA . SER A 1 88 ? 2.957 -6.314 -1.988 1.00 75.06 88 SER A CA 1
ATOM 668 C C . SER A 1 88 ? 3.546 -7.296 -0.984 1.00 75.06 88 SER A C 1
ATOM 670 O O . SER A 1 88 ? 4.720 -7.225 -0.653 1.00 75.06 88 SER A O 1
ATOM 672 N N . GLN A 1 89 ? 2.735 -8.255 -0.535 1.00 70.50 89 GLN A N 1
ATOM 673 C CA . GLN A 1 89 ? 3.170 -9.279 0.422 1.00 70.50 89 GLN A CA 1
ATOM 674 C C . GLN A 1 89 ? 4.277 -10.190 -0.135 1.00 70.50 89 GLN A C 1
ATOM 676 O O . GLN A 1 89 ? 5.086 -10.714 0.623 1.00 70.50 89 GLN A O 1
ATOM 681 N N . TYR A 1 90 ? 4.307 -10.373 -1.455 1.00 77.56 90 TYR A N 1
ATOM 682 C CA . TYR A 1 90 ? 5.310 -11.163 -2.157 1.00 77.56 90 TYR A CA 1
ATOM 683 C C . TYR A 1 90 ? 6.009 -10.298 -3.201 1.00 77.56 90 TYR A C 1
ATOM 685 O O . TYR A 1 90 ? 5.363 -9.493 -3.876 1.00 77.56 90 TYR A O 1
ATOM 693 N N . GLN A 1 91 ? 7.318 -10.498 -3.346 1.00 80.25 91 GLN A N 1
ATOM 694 C CA . GLN A 1 91 ? 8.145 -9.847 -4.354 1.00 80.25 91 GLN A CA 1
ATOM 695 C C . GLN A 1 91 ? 8.718 -10.892 -5.309 1.00 80.25 91 GLN A C 1
ATOM 697 O O . GLN A 1 91 ? 9.130 -11.974 -4.893 1.00 80.25 91 GLN A O 1
ATOM 702 N N . TYR A 1 92 ? 8.760 -10.543 -6.591 1.00 84.62 92 TYR A N 1
ATOM 703 C CA . TYR A 1 92 ? 9.435 -11.311 -7.626 1.00 84.62 92 TYR A CA 1
ATOM 704 C C . TYR A 1 92 ? 10.359 -10.379 -8.408 1.00 84.62 92 TYR A C 1
ATOM 706 O O . TYR A 1 92 ? 9.922 -9.316 -8.848 1.00 84.62 92 TYR A O 1
ATOM 714 N N . THR A 1 93 ? 11.614 -10.789 -8.589 1.00 86.25 93 THR A N 1
ATOM 715 C CA . THR A 1 93 ? 12.614 -10.035 -9.353 1.00 86.25 93 THR A CA 1
ATOM 716 C C . THR A 1 93 ? 12.879 -10.755 -10.668 1.00 86.25 93 THR A C 1
ATOM 718 O O . THR A 1 93 ? 13.321 -11.902 -10.669 1.00 86.25 93 THR A O 1
ATOM 721 N N . MET A 1 94 ? 12.618 -10.075 -11.784 1.00 86.75 94 MET A N 1
ATOM 722 C CA . MET A 1 94 ? 12.982 -10.539 -13.122 1.00 86.75 94 MET A CA 1
ATOM 723 C C . MET A 1 94 ? 14.335 -9.941 -13.506 1.00 86.75 94 MET A C 1
ATOM 725 O O . MET A 1 94 ? 14.537 -8.739 -13.344 1.00 86.75 94 MET A O 1
ATOM 729 N N . GLN A 1 95 ? 15.244 -10.771 -14.009 1.00 88.88 95 GLN A N 1
ATOM 730 C CA . GLN A 1 95 ? 16.572 -10.354 -14.453 1.00 88.88 95 GLN A CA 1
ATOM 731 C C . GLN A 1 95 ? 16.785 -10.794 -15.897 1.00 88.88 95 GLN A C 1
ATOM 733 O O . GLN A 1 95 ? 16.459 -11.923 -16.250 1.00 88.88 95 GLN A O 1
ATOM 738 N N . GLU A 1 96 ? 17.327 -9.891 -16.704 1.00 89.12 96 GLU A N 1
ATOM 739 C CA . GLU A 1 96 ? 17.715 -10.117 -18.092 1.00 89.12 96 GLU A CA 1
ATOM 740 C C . GLU A 1 96 ? 18.851 -9.140 -18.426 1.00 89.12 96 GLU A C 1
ATOM 742 O O . GLU A 1 96 ? 18.934 -8.064 -17.828 1.00 89.12 96 GLU A O 1
ATOM 747 N N . LEU A 1 97 ? 19.745 -9.530 -19.334 1.00 91.81 97 LEU A N 1
ATOM 748 C CA . LEU A 1 97 ? 20.882 -8.708 -19.750 1.00 91.81 97 LEU A CA 1
ATOM 749 C C . LEU A 1 97 ? 20.480 -7.663 -20.798 1.00 91.81 97 LEU A C 1
ATOM 751 O O . LEU A 1 97 ? 21.078 -6.591 -20.858 1.00 91.81 97 LEU A O 1
ATOM 755 N N . ASP A 1 98 ? 19.468 -7.973 -21.606 1.00 91.38 98 ASP A N 1
ATOM 756 C CA . ASP A 1 98 ? 18.906 -7.079 -22.614 1.00 91.38 98 ASP A CA 1
ATOM 757 C C . ASP A 1 98 ? 17.690 -6.313 -22.059 1.00 91.38 98 ASP A C 1
ATOM 759 O O . ASP A 1 98 ? 16.665 -6.892 -21.677 1.00 91.38 98 ASP A O 1
ATOM 763 N N . GLN A 1 99 ? 17.808 -4.984 -22.024 1.00 87.56 99 GLN A N 1
ATOM 764 C CA . GLN A 1 99 ? 16.775 -4.091 -21.504 1.00 87.56 99 GLN A CA 1
ATOM 765 C C . GLN A 1 99 ? 15.485 -4.134 -22.334 1.00 87.56 99 GLN A C 1
ATOM 767 O O . GLN A 1 99 ? 14.396 -4.109 -21.756 1.00 87.56 99 GLN A O 1
ATOM 772 N N . ASP A 1 100 ? 15.575 -4.224 -23.660 1.00 89.25 100 ASP A N 1
ATOM 773 C CA . ASP A 1 100 ? 14.401 -4.234 -24.535 1.00 89.25 100 ASP A CA 1
ATOM 774 C C . ASP A 1 100 ? 13.623 -5.541 -24.358 1.00 89.25 100 ASP A C 1
ATOM 776 O O . ASP A 1 100 ? 12.386 -5.555 -24.281 1.00 89.25 100 ASP A O 1
ATOM 780 N N . VAL A 1 101 ? 14.350 -6.649 -24.186 1.00 89.88 101 VAL A N 1
ATOM 781 C CA . VAL A 1 101 ? 13.756 -7.944 -23.847 1.00 89.88 101 VAL A CA 1
ATOM 782 C C . VAL A 1 101 ? 13.070 -7.864 -22.483 1.00 89.88 101 VAL A C 1
ATOM 784 O O . VAL A 1 101 ? 11.879 -8.183 -22.395 1.00 89.88 101 VAL A O 1
ATOM 787 N N . LEU A 1 102 ? 13.755 -7.361 -21.450 1.00 89.62 102 LEU A N 1
ATOM 788 C CA . LEU A 1 102 ? 13.192 -7.199 -20.106 1.00 89.62 102 LEU A CA 1
ATOM 789 C C . LEU A 1 102 ? 11.902 -6.369 -20.127 1.00 89.62 102 LEU A C 1
ATOM 791 O O . LEU A 1 102 ? 10.877 -6.772 -19.567 1.00 89.62 102 LEU A O 1
ATOM 795 N N . PHE A 1 103 ? 11.927 -5.227 -20.814 1.00 89.38 103 PHE A N 1
ATOM 796 C CA . PHE A 1 103 ? 10.806 -4.290 -20.867 1.00 89.38 103 PHE A CA 1
ATOM 797 C C . PHE A 1 103 ? 9.639 -4.840 -21.690 1.00 89.38 103 PHE A C 1
ATOM 799 O O . PHE A 1 103 ? 8.484 -4.522 -21.405 1.00 89.38 103 PHE A O 1
ATOM 806 N N . SER A 1 104 ? 9.902 -5.723 -22.656 1.00 90.00 104 SER A N 1
ATOM 807 C CA . SER A 1 104 ? 8.849 -6.398 -23.418 1.00 90.00 104 SER A CA 1
ATOM 808 C C . SER A 1 104 ? 8.169 -7.539 -22.644 1.00 90.00 104 SER A C 1
ATOM 810 O O . SER A 1 104 ? 6.994 -7.837 -22.892 1.00 90.00 104 SER A O 1
ATOM 812 N N . PHE A 1 105 ? 8.877 -8.198 -21.719 1.00 91.25 105 PHE A N 1
ATOM 813 C CA . PHE A 1 105 ? 8.381 -9.368 -20.984 1.00 91.25 105 PHE A CA 1
ATOM 814 C C . PHE A 1 105 ? 7.789 -9.036 -19.614 1.00 91.25 105 PHE A C 1
ATOM 816 O O . PHE A 1 105 ? 6.784 -9.645 -19.232 1.00 91.25 105 PHE A O 1
ATOM 823 N N . ALA A 1 106 ? 8.336 -8.054 -18.897 1.00 90.56 106 ALA A N 1
ATOM 824 C CA . ALA A 1 106 ? 7.846 -7.679 -17.572 1.00 90.56 106 ALA A CA 1
ATOM 825 C C . ALA A 1 106 ? 6.342 -7.302 -17.556 1.00 90.56 106 ALA A C 1
ATOM 827 O O . ALA A 1 106 ? 5.610 -7.837 -16.712 1.00 90.56 106 ALA A O 1
ATOM 828 N N . PRO A 1 107 ? 5.806 -6.501 -18.507 1.00 90.31 107 PRO A N 1
ATOM 829 C CA . PRO A 1 107 ? 4.370 -6.221 -18.575 1.00 90.31 107 PRO A CA 1
ATOM 830 C C . PRO A 1 107 ? 3.531 -7.478 -18.833 1.00 90.31 107 PRO A C 1
ATOM 832 O O . PRO A 1 107 ? 2.493 -7.661 -18.198 1.00 90.31 107 PRO A O 1
ATOM 835 N N . LYS A 1 108 ? 4.006 -8.382 -19.705 1.00 92.62 108 LYS A N 1
ATOM 836 C CA .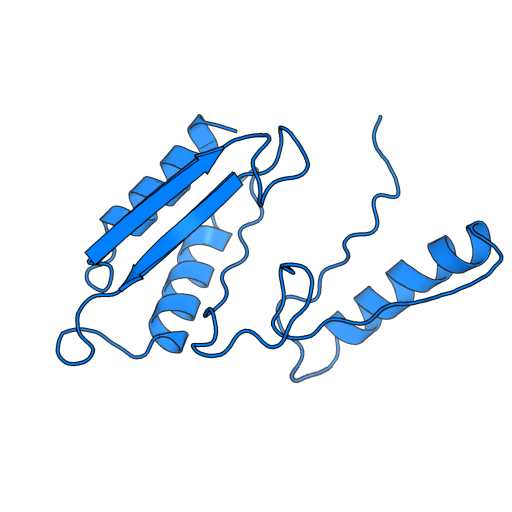 LYS A 1 108 ? 3.309 -9.634 -20.050 1.00 92.62 108 LYS A CA 1
ATOM 837 C C . LYS A 1 108 ? 3.179 -10.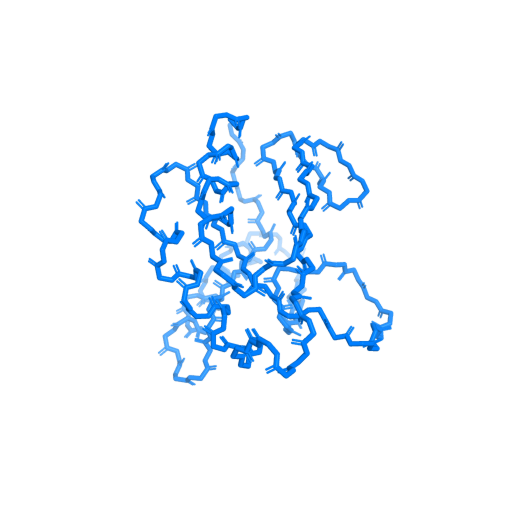556 -18.840 1.00 92.62 108 LYS A C 1
ATOM 839 O O . LYS A 1 108 ? 2.121 -11.154 -18.645 1.00 92.62 108 LYS A O 1
ATOM 844 N N . LEU A 1 109 ? 4.233 -10.677 -18.029 1.00 91.31 109 LEU A N 1
ATOM 845 C CA . LEU A 1 109 ? 4.189 -11.479 -16.805 1.00 91.31 109 LEU A CA 1
ATOM 846 C C . LEU A 1 109 ? 3.198 -10.884 -15.801 1.00 91.31 109 LEU A C 1
ATOM 848 O O . LEU A 1 109 ? 2.328 -11.600 -15.308 1.00 91.31 109 LEU A O 1
ATOM 852 N N . LYS A 1 110 ? 3.292 -9.573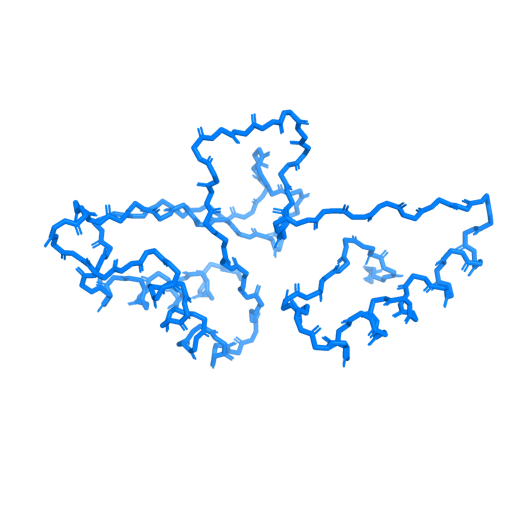 -15.546 1.00 90.62 110 LYS A N 1
ATOM 853 C CA . LYS A 1 110 ? 2.388 -8.854 -14.639 1.00 90.62 110 LYS A CA 1
ATOM 854 C C . LYS A 1 110 ? 0.923 -9.044 -15.048 1.00 90.62 110 LYS A C 1
ATOM 856 O O . LYS A 1 110 ? 0.092 -9.372 -14.205 1.00 90.62 110 LYS A O 1
ATOM 861 N N . ASP A 1 111 ? 0.611 -8.893 -16.336 1.00 91.31 111 ASP A N 1
ATOM 862 C CA . ASP A 1 111 ? -0.754 -9.036 -16.856 1.00 91.31 111 ASP A CA 1
ATOM 863 C C . ASP A 1 111 ? -1.273 -10.478 -16.765 1.00 91.31 111 ASP A C 1
ATOM 865 O O . ASP A 1 111 ? -2.454 -10.688 -16.490 1.00 91.31 111 ASP A O 1
ATOM 869 N N . LYS A 1 112 ? -0.410 -11.484 -16.961 1.00 93.06 112 LYS A N 1
ATOM 870 C CA . LYS A 1 112 ? -0.783 -12.891 -16.755 1.00 93.06 112 LYS A CA 1
ATOM 871 C C . LYS A 1 112 ? -1.055 -13.193 -15.285 1.00 93.06 112 LYS A C 1
ATOM 873 O O . LYS A 1 112 ? -2.092 -13.776 -14.986 1.00 93.06 112 LYS A O 1
ATOM 878 N N . LEU A 1 113 ? -0.170 -12.771 -14.379 1.00 91.06 113 LEU A N 1
ATOM 879 C CA . LEU A 1 113 ? -0.347 -12.960 -12.936 1.00 91.06 113 LEU A CA 1
ATOM 880 C C . LEU A 1 113 ? -1.626 -12.283 -12.437 1.00 91.06 113 LEU A C 1
ATOM 882 O O . LEU A 1 113 ? -2.367 -12.879 -11.666 1.00 91.06 113 LEU A O 1
ATOM 886 N N . ALA A 1 114 ? -1.940 -11.087 -12.943 1.00 89.62 114 ALA A N 1
ATOM 887 C CA . ALA A 1 114 ? -3.163 -10.368 -12.594 1.00 89.62 114 ALA A CA 1
ATOM 888 C C . ALA A 1 114 ? -4.461 -11.097 -13.002 1.00 89.62 114 ALA A C 1
ATOM 890 O O . ALA A 1 114 ? -5.522 -10.777 -12.474 1.00 89.62 114 ALA A O 1
ATOM 891 N N . ARG A 1 115 ? -4.401 -12.053 -13.942 1.00 92.56 115 ARG A N 1
ATOM 892 C CA . ARG A 1 115 ? -5.556 -12.850 -14.400 1.00 92.56 115 ARG A CA 1
ATOM 893 C C . ARG A 1 115 ? -5.692 -14.194 -13.686 1.00 92.56 115 ARG A C 1
ATOM 895 O O . ARG A 1 115 ? -6.706 -14.864 -13.871 1.00 92.56 115 ARG A O 1
ATOM 902 N N . LEU A 1 116 ? -4.685 -14.622 -12.927 1.00 92.06 116 LEU A N 1
ATOM 903 C CA . LEU A 1 116 ? -4.716 -15.908 -12.239 1.00 92.06 116 LEU A CA 1
ATOM 904 C C . LEU A 1 116 ? -5.513 -15.807 -10.930 1.00 92.06 116 LEU A C 1
ATOM 906 O O . LEU A 1 116 ? -5.332 -14.849 -10.174 1.00 92.06 116 LEU A O 1
ATOM 910 N N . PRO A 1 117 ? -6.368 -16.798 -10.619 1.00 89.75 117 PRO A N 1
ATOM 911 C CA . PRO A 1 117 ? -7.074 -16.824 -9.347 1.00 89.75 117 PRO A CA 1
ATOM 912 C C . PRO A 1 117 ? -6.075 -16.931 -8.186 1.00 89.75 117 PRO A C 1
ATOM 914 O O . PRO A 1 117 ? -5.109 -17.688 -8.253 1.00 89.75 117 PRO A O 1
ATOM 917 N N . GLY A 1 118 ? -6.311 -16.163 -7.120 1.00 84.94 118 GLY A N 1
ATOM 918 C CA . GLY A 1 118 ? -5.465 -16.128 -5.919 1.00 84.94 118 GLY A CA 1
ATOM 919 C C . GLY A 1 118 ? -4.434 -14.995 -5.883 1.00 84.94 118 GLY A C 1
ATOM 920 O O . GLY A 1 118 ? -3.962 -14.653 -4.801 1.00 84.94 118 GLY A O 1
ATOM 921 N N . PHE A 1 119 ? -4.132 -14.351 -7.014 1.00 84.88 119 PHE A N 1
ATOM 922 C CA . PHE A 1 119 ? -3.286 -13.157 -7.038 1.00 84.88 119 PHE A CA 1
ATOM 923 C C . PHE A 1 119 ? -4.140 -11.893 -6.921 1.00 84.88 119 PHE A C 1
ATOM 925 O O . PHE A 1 119 ? -5.022 -11.639 -7.737 1.00 84.88 119 PHE A O 1
ATOM 932 N N . ILE A 1 120 ? -3.855 -11.074 -5.910 1.00 81.06 120 ILE A N 1
ATOM 933 C CA . ILE A 1 120 ? -4.528 -9.791 -5.680 1.00 81.06 120 ILE A CA 1
ATOM 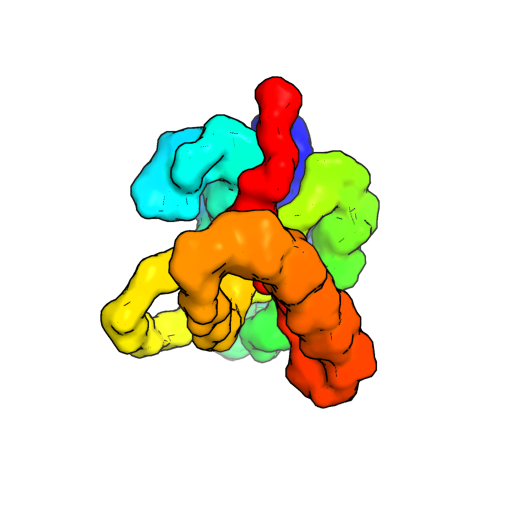934 C C . ILE A 1 120 ? -3.510 -8.652 -5.702 1.00 81.06 120 ILE A C 1
ATOM 936 O O . ILE A 1 120 ? -2.398 -8.796 -5.201 1.00 81.06 120 ILE A O 1
ATOM 940 N N . ASN A 1 121 ? -3.900 -7.503 -6.263 1.00 79.19 121 ASN A N 1
ATOM 941 C CA . ASN A 1 121 ? -3.083 -6.281 -6.313 1.00 79.19 121 ASN A CA 1
ATOM 942 C C . ASN A 1 121 ? -1.692 -6.456 -6.959 1.00 79.19 121 ASN A C 1
ATOM 944 O O . ASN A 1 121 ? -0.715 -5.870 -6.495 1.00 79.19 121 ASN A O 1
ATOM 948 N N . VAL A 1 122 ? -1.601 -7.235 -8.044 1.00 84.00 122 VAL A N 1
ATOM 949 C CA . VAL A 1 122 ? -0.352 -7.416 -8.803 1.00 84.00 122 VAL A CA 1
ATOM 950 C C . VAL A 1 122 ? 0.125 -6.069 -9.354 1.00 84.00 122 VAL A C 1
ATOM 952 O O . VAL A 1 122 ? -0.561 -5.428 -10.152 1.00 84.00 122 VAL A O 1
ATOM 955 N N . THR A 1 123 ? 1.315 -5.643 -8.939 1.00 84.94 123 THR A N 1
ATOM 956 C CA . THR A 1 123 ? 1.938 -4.378 -9.346 1.00 84.94 123 THR A CA 1
ATOM 957 C C . THR A 1 123 ? 3.358 -4.618 -9.844 1.00 84.94 123 THR A C 1
ATOM 959 O O . THR A 1 123 ? 3.968 -5.642 -9.554 1.00 84.94 123 THR A O 1
ATOM 962 N N . SER A 1 124 ? 3.883 -3.654 -10.595 1.00 85.44 124 SER A N 1
ATOM 963 C CA . SER A 1 124 ? 5.288 -3.595 -10.984 1.00 85.44 124 SER A CA 1
ATOM 964 C C . SER A 1 124 ? 5.868 -2.253 -10.543 1.00 85.44 124 SER A C 1
ATOM 966 O O . SER A 1 124 ? 5.168 -1.238 -10.539 1.00 85.44 124 SER A O 1
ATOM 968 N N . ASP A 1 125 ? 7.119 -2.275 -10.107 1.00 79.06 125 ASP A N 1
ATOM 969 C CA . ASP A 1 125 ? 7.965 -1.116 -9.819 1.00 79.06 125 ASP A CA 1
ATOM 970 C C . ASP A 1 125 ? 8.688 -0.584 -11.068 1.00 79.06 125 ASP A C 1
ATOM 972 O O . ASP A 1 125 ? 9.292 0.486 -11.013 1.00 79.06 125 ASP A O 1
ATOM 976 N N . LEU A 1 126 ? 8.565 -1.280 -12.203 1.00 78.38 126 LEU A N 1
ATOM 977 C CA . LEU A 1 126 ? 9.137 -0.886 -13.482 1.00 78.38 126 LEU A CA 1
ATOM 978 C C . LEU A 1 126 ? 8.578 0.470 -13.949 1.00 78.38 126 LEU A C 1
ATOM 980 O O . LEU A 1 126 ? 7.384 0.610 -14.231 1.00 78.38 126 LEU A O 1
ATOM 984 N N . GLN A 1 127 ? 9.455 1.468 -14.069 1.00 67.50 127 GLN A N 1
ATOM 985 C CA . GLN A 1 127 ? 9.143 2.793 -14.609 1.00 67.50 127 GLN A CA 1
ATOM 986 C C . GLN A 1 127 ? 9.559 2.866 -16.086 1.00 67.50 127 GLN A C 1
ATOM 988 O O . GLN A 1 127 ? 10.691 3.215 -16.392 1.00 67.50 127 GLN A O 1
ATOM 993 N N . ILE A 1 128 ? 8.646 2.524 -17.004 1.00 64.88 128 ILE A N 1
ATOM 994 C CA . ILE A 1 128 ? 8.930 2.508 -18.458 1.00 64.88 128 ILE A CA 1
ATOM 995 C C . ILE A 1 128 ? 8.853 3.915 -19.083 1.00 64.88 128 ILE A C 1
ATOM 997 O O . ILE A 1 128 ? 9.452 4.160 -20.123 1.00 64.88 128 ILE A O 1
ATOM 1001 N N . ALA A 1 129 ? 8.147 4.862 -18.459 1.00 48.97 129 ALA A N 1
ATOM 1002 C CA . ALA A 1 129 ? 8.039 6.226 -18.972 1.00 48.97 129 ALA A CA 1
ATOM 1003 C C . ALA A 1 129 ? 7.892 7.242 -17.832 1.00 48.97 129 ALA A C 1
ATOM 1005 O O . ALA A 1 129 ? 6.896 7.234 -17.106 1.00 48.97 129 ALA A O 1
ATOM 1006 N N . GLN A 1 130 ? 8.879 8.125 -17.698 1.00 39.41 130 GLN A N 1
ATOM 1007 C CA . GLN A 1 130 ? 8.670 9.489 -17.215 1.00 39.41 130 GLN A CA 1
ATOM 1008 C C . GLN A 1 130 ? 8.789 10.394 -18.454 1.00 39.41 130 GLN A C 1
ATOM 1010 O O . GLN A 1 130 ? 9.711 10.160 -19.240 1.00 39.41 130 GLN A O 1
ATOM 1015 N N . PRO A 1 131 ? 7.864 11.340 -18.697 1.00 43.41 131 PRO A N 1
ATOM 1016 C CA . PRO A 1 131 ? 8.145 12.439 -19.614 1.00 43.41 131 PRO A CA 1
ATOM 1017 C C . PRO A 1 131 ? 9.299 13.306 -19.094 1.00 43.41 131 PRO A C 1
ATOM 1019 O O . PRO A 1 131 ? 9.473 13.374 -17.853 1.00 43.41 131 PRO A O 1
#

Mean predicted aligned error: 11.51 Å

Organism: NCBI:txid1105109

Foldseek 3Di:
DVVLQVVLVVLQVPDQQFDDKDKDAADDPQDPGNHDIDMGTDTDDPVRDDDPVVVLVVSCVVSVPRPPDDDADDDDDPDDDDDRDDSDPDDDDDDDPDPVVCVVVVVVVQVVLPPDPPDDPRDDPDDPDDD

Nearest PDB structures (foldseek):
  7ry3-assembly1_B  TM=7.094E-01  e=1.773E-01  Acinetobacter baumannii
  8deu-assembly1_C  TM=5.940E-01  e=5.664E-01  Neisseria gonorrhoeae
  3nog-assembly1_B  TM=6.151E-01  e=7.970E-01  Escherichia coli K-12
  8uf0-assembly1_A  TM=5.223E-01  e=2.545E+00  synthetic construct
  3jb9-assembly1_M  TM=1.643E-01  e=4.396E+00  Schizosaccharomyces pombe 972h-

pLDDT: mean 81.39, std 11.05, range [39.41, 93.06]

Solvent-accessible surface area (backbone atoms only — not comparable to full-atom values): 8832 Å² total; per-residue (Å²): 109,72,70,61,51,45,57,54,48,57,57,51,74,72,35,84,46,50,66,49,72,48,80,47,73,25,68,48,102,89,25,96,38,69,92,33,69,51,73,50,77,41,63,42,61,76,90,70,34,77,57,70,67,61,51,48,52,56,47,50,65,61,55,73,71,47,84,96,63,86,87,81,86,76,85,80,65,96,72,78,75,93,69,81,92,66,93,50,100,71,87,84,86,89,85,68,93,49,65,70,60,42,64,64,45,54,59,56,52,52,56,52,49,54,70,39,89,91,53,74,83,73,80,77,89,79,78,89,76,78,135

Sequence (131 aa):
MVQEQQQVSDVLLKNPNIDSFFSAVGVSGRNSAVNQGTILISLKPRDQRIGADAVIDQLRSKLNHLVGLRVYIQNVPTITIDGPATKSQYQYTMQELDQDVLFSFAPKLKDKLARLPGFINVTSDLQIAQP

Radius of gyration: 16.71 Å; Cα contacts (8 Å, |Δi|>4): 115; chains: 1; bounding box: 35×34×46 Å

InterPro domains:
  IPR001036 Acriflavin resistance protein [PF00873] (2-130)
  IPR001036 Acriflavin resistance protein [PTHR32063] (4-131)